Protein AF-A0A2M7K764-F1 (afdb_monomer_lite)

Foldseek 3Di:
DDQFFQCVVVPDAKPSPDDDPVVVCVVCVPVPDPPDDPQFPDDPVDPAQWTWGHPVPPDIDTDHDDDIGANGRDPVVSVVVRVCVRCVSCVVVVHDDDDDDDDDDDDPD

pLDDT: mean 87.15, std 10.96, range [57.06, 97.69]

Sequence (109 aa):
MEQIKLMQFSPGSGCGCKISPKDLELIIKNINNPFIDKRLLVGNGSKDDAAVIDLENAQALISTTDFFTPIVDNAYEFGYISAVNAISDIYAMGGKPLLAISILCWPLS

Radius of gyration: 17.16 Å; chains: 1; bounding box: 45×28×47 Å

Secondary structure (DSSP, 8-state):
-PPP-GGGG-SS-GGGGSPPHHHHHHHHTT-------TTEEE-TTS--SSEEEE-SSS-EEEE-------SSS-HHHHHHHHHHHHHHHHHHTT---------------

Structure (mmCIF, N/CA/C/O backbone):
data_AF-A0A2M7K764-F1
#
_entry.id   AF-A0A2M7K764-F1
#
loop_
_atom_site.group_PDB
_atom_site.id
_atom_site.type_symbol
_atom_site.label_atom_id
_atom_site.label_alt_id
_atom_site.label_comp_id
_atom_site.label_asym_id
_atom_site.label_entity_id
_atom_site.label_seq_id
_atom_site.pdbx_PDB_ins_code
_atom_site.Cartn_x
_atom_site.Cartn_y
_atom_site.Cartn_z
_atom_site.occupancy
_atom_site.B_iso_or_equiv
_atom_site.auth_seq_id
_atom_site.auth_comp_id
_atom_site.auth_asym_id
_atom_site.auth_atom_id
_atom_site.pdbx_PDB_model_num
ATOM 1 N N . MET A 1 1 ? -22.491 -8.056 25.138 1.00 57.06 1 MET A N 1
ATOM 2 C CA . MET A 1 1 ? -21.161 -7.432 24.991 1.00 57.06 1 MET A CA 1
ATOM 3 C C . MET A 1 1 ? -21.373 -6.075 24.368 1.00 57.06 1 MET A C 1
ATOM 5 O O . MET A 1 1 ? -22.121 -5.992 23.402 1.00 57.06 1 MET A O 1
ATOM 9 N N . GLU A 1 2 ? -20.789 -5.036 24.948 1.00 72.50 2 GLU A N 1
ATOM 10 C CA . GLU A 1 2 ? -20.785 -3.708 24.336 1.00 72.50 2 GLU A CA 1
ATOM 11 C C . GLU A 1 2 ? -19.937 -3.741 23.056 1.00 72.50 2 GLU A C 1
ATOM 13 O O . GLU A 1 2 ? -18.945 -4.471 22.981 1.00 72.50 2 GLU A O 1
ATOM 18 N N . GLN A 1 3 ? -20.354 -3.011 22.024 1.00 80.69 3 GLN A N 1
ATOM 19 C CA . GLN A 1 3 ? -19.638 -2.979 20.753 1.00 80.69 3 GLN A CA 1
ATOM 20 C C . GLN A 1 3 ? -18.367 -2.137 20.910 1.00 80.69 3 GLN A C 1
ATOM 22 O O . GLN A 1 3 ? -18.442 -0.947 21.215 1.00 80.69 3 GLN A O 1
ATOM 27 N N . ILE A 1 4 ? -17.199 -2.750 20.699 1.00 88.12 4 ILE A N 1
ATOM 28 C CA . ILE A 1 4 ? -15.914 -2.043 20.730 1.00 88.12 4 ILE A CA 1
ATOM 29 C C . ILE A 1 4 ? -15.881 -1.038 19.575 1.00 88.12 4 ILE A C 1
ATOM 31 O O . ILE A 1 4 ? -16.022 -1.414 18.413 1.00 88.12 4 ILE A O 1
ATOM 35 N N . LYS A 1 5 ? -15.672 0.235 19.910 1.00 92.19 5 LYS A N 1
ATOM 36 C CA . LYS A 1 5 ? -15.501 1.337 18.961 1.00 92.19 5 LYS A CA 1
ATOM 37 C C . LYS A 1 5 ? -14.029 1.516 18.635 1.00 92.19 5 LYS A C 1
ATOM 39 O O . LYS A 1 5 ? -13.270 1.894 19.523 1.00 92.19 5 LYS A O 1
ATOM 44 N N . LEU A 1 6 ? -13.595 1.224 17.412 1.00 91.56 6 LEU A N 1
ATOM 45 C CA . LEU A 1 6 ? -12.163 1.265 17.102 1.00 91.56 6 LEU A CA 1
ATOM 46 C C . LEU A 1 6 ? -11.532 2.655 17.246 1.00 91.56 6 LEU A C 1
ATOM 48 O O . LEU A 1 6 ? -10.357 2.737 17.604 1.00 91.56 6 LEU A O 1
ATOM 52 N N . MET A 1 7 ? -12.285 3.742 17.042 1.00 90.94 7 MET A N 1
ATOM 53 C CA . MET A 1 7 ? -11.719 5.092 17.155 1.00 90.94 7 MET A CA 1
ATOM 54 C C . MET A 1 7 ? -11.266 5.438 18.580 1.00 90.94 7 MET A C 1
ATOM 56 O O . MET A 1 7 ? -10.453 6.342 18.749 1.00 90.94 7 MET A O 1
ATOM 60 N N . GLN A 1 8 ? -11.699 4.691 19.606 1.00 90.50 8 GLN A N 1
ATOM 61 C CA . GLN A 1 8 ? -11.188 4.866 20.973 1.00 90.50 8 GLN A CA 1
ATOM 62 C C . GLN A 1 8 ? -9.679 4.570 21.091 1.00 90.50 8 GLN A C 1
ATOM 64 O O . GLN A 1 8 ? -9.033 5.041 22.021 1.00 90.50 8 GLN A O 1
ATOM 69 N N . PHE A 1 9 ? -9.112 3.823 20.135 1.00 88.00 9 PHE A N 1
ATOM 70 C CA . PHE A 1 9 ? -7.683 3.506 20.050 1.00 88.00 9 PHE A CA 1
ATOM 71 C C . PHE A 1 9 ? -6.911 4.441 19.103 1.00 88.00 9 PHE A C 1
ATOM 73 O O . PHE A 1 9 ? -5.748 4.182 18.800 1.00 88.00 9 PHE A O 1
ATOM 80 N N . SER A 1 10 ? -7.535 5.523 18.621 1.00 85.19 10 SER A N 1
ATOM 81 C CA . SER A 1 10 ? -6.933 6.479 17.685 1.00 85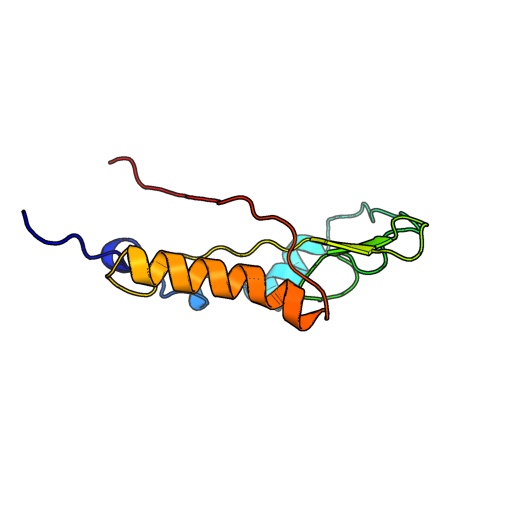.19 10 SER A CA 1
ATOM 82 C C . SER A 1 10 ? -6.887 7.890 18.287 1.00 85.19 10 SER A C 1
ATOM 84 O O . SER A 1 10 ? -7.661 8.757 17.882 1.00 85.19 10 SER A O 1
ATOM 86 N N . PRO A 1 11 ? -5.985 8.162 19.253 1.00 70.94 11 PRO A N 1
ATOM 87 C CA . PRO A 1 11 ? -5.888 9.475 19.899 1.00 70.94 11 PRO A CA 1
ATOM 88 C C . PRO A 1 11 ? -5.546 10.618 18.923 1.00 70.94 11 PRO A C 1
ATOM 90 O O . PRO A 1 11 ? -5.808 11.777 19.232 1.00 70.94 11 PRO A O 1
ATOM 93 N N . GLY A 1 12 ? -5.003 10.300 17.741 1.00 63.69 12 GLY A N 1
ATOM 94 C CA . GLY A 1 12 ? -4.952 11.190 16.579 1.00 63.69 12 GLY A CA 1
ATOM 95 C C . GLY A 1 12 ? -5.817 10.631 15.448 1.00 63.69 12 GLY A C 1
ATOM 96 O O . GLY A 1 12 ? -5.853 9.424 15.235 1.00 63.69 12 GLY A O 1
ATOM 97 N N . SER A 1 13 ? -6.561 11.475 14.740 1.00 60.84 13 SER A N 1
ATOM 98 C CA . SER A 1 13 ? -7.482 11.033 13.685 1.00 60.84 13 SER A CA 1
ATOM 99 C C . SER A 1 13 ? -6.750 10.749 12.357 1.00 60.84 13 SER A C 1
ATOM 101 O O . SER A 1 13 ? -6.435 11.676 11.609 1.00 60.84 13 SER A O 1
ATOM 103 N N . GLY A 1 14 ? -6.519 9.474 12.024 1.00 62.00 14 GLY A N 1
ATOM 104 C CA . GLY A 1 14 ? -6.167 9.019 10.666 1.00 62.00 14 GLY A CA 1
ATOM 105 C C . GLY A 1 14 ? -4.887 9.609 10.059 1.00 62.00 14 GLY A C 1
ATOM 106 O O . GLY A 1 14 ? -3.830 9.597 10.683 1.00 62.00 14 GLY A O 1
ATOM 107 N N . CYS A 1 15 ? -4.972 10.143 8.829 1.00 58.03 15 CYS A N 1
ATOM 108 C CA . CYS A 1 15 ? -3.841 10.768 8.116 1.00 58.03 15 CYS A CA 1
ATOM 109 C C . CYS A 1 15 ? -3.185 11.937 8.872 1.00 58.03 15 CYS A C 1
ATOM 111 O O . CYS A 1 15 ? -2.047 12.284 8.564 1.00 58.03 15 CYS A O 1
ATOM 113 N N . GLY A 1 16 ? -3.851 12.517 9.879 1.00 59.47 16 GLY A N 1
ATOM 114 C CA . GLY A 1 16 ? -3.253 13.512 10.776 1.00 59.47 16 GLY A CA 1
ATOM 115 C C . GLY A 1 16 ? -2.123 12.960 11.656 1.00 59.47 16 GLY A C 1
ATOM 116 O O . GLY A 1 16 ? -1.424 13.732 12.303 1.00 59.47 16 GLY A O 1
ATOM 117 N N . CYS A 1 17 ? -1.923 11.639 11.668 1.00 67.69 17 CYS A N 1
ATOM 118 C CA . CYS A 1 17 ? -0.804 10.970 12.329 1.00 67.69 17 CYS A CA 1
ATOM 119 C C . CYS A 1 17 ? 0.452 10.860 11.448 1.00 67.69 17 CYS A C 1
ATOM 121 O O . CYS A 1 17 ? 1.483 10.392 11.934 1.00 67.69 17 CYS A O 1
ATOM 123 N N . LYS A 1 18 ? 0.392 11.262 10.167 1.00 79.31 18 LYS A N 1
ATOM 124 C CA . LYS A 1 18 ? 1.573 11.290 9.295 1.00 79.31 18 LYS A CA 1
ATOM 125 C C . LYS A 1 18 ? 2.499 12.429 9.736 1.00 79.31 18 LYS A C 1
ATOM 127 O O . LYS A 1 18 ? 2.055 13.540 10.024 1.00 79.31 18 LYS A O 1
ATOM 132 N N . ILE A 1 19 ? 3.800 12.154 9.777 1.00 83.12 19 ILE A N 1
ATOM 133 C CA . ILE A 1 19 ? 4.817 13.194 9.946 1.00 83.12 19 ILE A CA 1
ATOM 134 C C . ILE A 1 19 ? 4.725 14.194 8.783 1.00 83.12 19 ILE A C 1
ATOM 136 O O . ILE A 1 19 ? 4.452 13.803 7.646 1.00 83.12 19 ILE A O 1
ATOM 140 N N . SER A 1 20 ? 4.931 15.487 9.050 1.00 84.75 20 SER A N 1
ATOM 141 C CA . SER A 1 20 ? 4.863 16.485 7.980 1.00 84.75 20 SER A CA 1
ATOM 142 C C . SER A 1 20 ? 5.959 16.229 6.931 1.00 84.75 20 SER A C 1
ATOM 144 O O . SER A 1 20 ? 7.057 15.791 7.293 1.00 84.75 20 SER A O 1
ATOM 146 N N . PRO A 1 21 ? 5.733 16.548 5.641 1.00 82.06 21 PRO A N 1
ATOM 147 C CA . PRO A 1 21 ? 6.757 16.371 4.608 1.00 82.06 21 PRO A CA 1
ATOM 148 C C . PRO A 1 21 ? 8.074 17.085 4.935 1.00 82.06 21 PRO A C 1
ATOM 150 O O . PRO A 1 21 ? 9.151 16.579 4.630 1.00 82.06 21 PRO A O 1
ATOM 153 N N . LYS A 1 22 ? 7.991 18.248 5.595 1.00 85.62 22 LYS A N 1
ATOM 154 C CA . LYS A 1 22 ? 9.154 19.033 6.021 1.00 85.62 22 LYS A CA 1
ATOM 155 C C . LYS A 1 22 ? 9.954 18.316 7.110 1.00 85.62 22 LYS A C 1
ATOM 157 O O . LYS A 1 22 ? 11.181 18.299 7.047 1.00 85.62 22 LYS A O 1
ATOM 162 N N . ASP A 1 23 ? 9.274 17.737 8.094 1.00 88.19 23 ASP A N 1
ATOM 163 C CA . ASP A 1 23 ? 9.938 17.024 9.186 1.00 88.19 23 ASP A CA 1
ATOM 164 C C . ASP A 1 23 ? 10.523 15.697 8.692 1.00 88.19 23 ASP A C 1
ATOM 166 O O . ASP A 1 23 ? 11.651 15.357 9.045 1.00 88.19 23 ASP A O 1
ATOM 170 N N . LEU A 1 24 ? 9.813 14.989 7.805 1.00 85.62 24 LEU A N 1
ATOM 171 C CA . LEU A 1 24 ? 10.328 13.780 7.164 1.00 85.62 24 LEU A CA 1
ATOM 172 C C . LEU A 1 24 ? 11.607 14.071 6.376 1.00 85.62 24 LEU A C 1
ATOM 174 O O . LEU A 1 24 ? 12.592 13.357 6.541 1.00 85.62 24 LEU A O 1
ATOM 178 N N . GLU A 1 25 ? 11.617 15.144 5.578 1.00 83.75 25 GLU A N 1
ATOM 179 C CA . GLU A 1 25 ? 12.793 15.568 4.812 1.00 83.75 25 GLU A CA 1
ATOM 180 C C . GLU A 1 25 ? 14.004 15.819 5.723 1.00 83.75 25 GLU A C 1
ATOM 182 O O . GLU A 1 25 ? 15.111 15.385 5.409 1.00 83.75 25 GLU A O 1
ATOM 187 N N . LEU A 1 26 ? 13.801 16.447 6.886 1.00 86.88 26 LEU A N 1
ATOM 188 C CA . LEU A 1 26 ? 14.864 16.661 7.873 1.00 86.88 26 LEU A CA 1
ATOM 189 C C . LEU A 1 26 ? 15.393 15.351 8.470 1.00 86.88 26 LEU A C 1
ATOM 191 O O . LEU A 1 2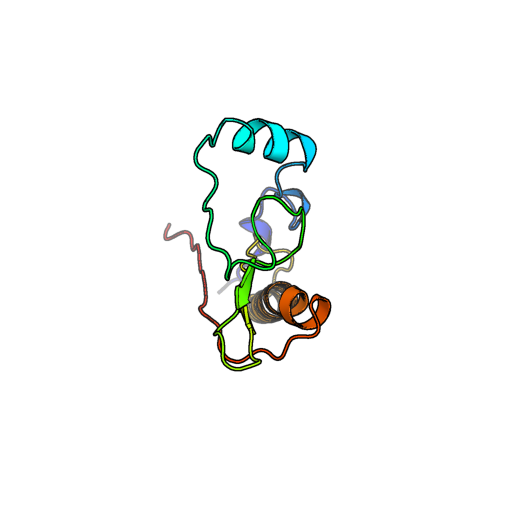6 ? 16.605 15.221 8.650 1.00 86.88 26 LEU A O 1
ATOM 195 N N . ILE A 1 27 ? 14.514 14.388 8.759 1.00 86.12 27 ILE A N 1
ATOM 196 C CA . ILE A 1 27 ? 14.899 13.081 9.313 1.00 86.12 27 ILE A CA 1
ATOM 197 C C . ILE A 1 27 ? 15.726 12.285 8.299 1.00 86.12 27 ILE A C 1
ATOM 199 O O . ILE A 1 27 ? 16.773 11.739 8.651 1.00 86.12 27 ILE A O 1
ATOM 203 N N . ILE A 1 28 ? 15.292 12.240 7.036 1.00 82.31 28 ILE A N 1
ATOM 204 C CA . ILE A 1 28 ? 15.954 11.429 6.004 1.00 82.31 28 ILE A CA 1
ATOM 205 C C . ILE A 1 28 ? 17.207 12.093 5.422 1.00 82.31 28 ILE A C 1
ATOM 207 O O . ILE A 1 28 ? 18.039 11.400 4.842 1.00 82.31 28 ILE A O 1
ATOM 211 N N . LYS A 1 29 ? 17.395 13.409 5.610 1.00 80.81 29 LYS A N 1
ATOM 212 C CA . LYS A 1 29 ? 18.532 14.175 5.063 1.00 80.81 29 LYS A CA 1
ATOM 213 C C . LYS A 1 29 ? 19.907 13.613 5.440 1.00 80.81 29 LYS A C 1
ATOM 215 O O . LYS A 1 29 ? 20.855 13.787 4.684 1.00 80.81 29 LYS A O 1
ATOM 220 N N . ASN A 1 30 ? 20.021 12.956 6.595 1.00 76.69 30 ASN A N 1
ATOM 221 C CA . ASN A 1 30 ? 21.286 12.399 7.087 1.00 76.69 30 ASN A CA 1
ATOM 222 C C . ASN A 1 30 ? 21.488 10.916 6.733 1.00 76.69 30 ASN A C 1
ATOM 224 O O . ASN A 1 30 ? 22.501 10.328 7.120 1.00 76.69 30 ASN A O 1
ATOM 228 N N . ILE A 1 31 ? 20.552 10.294 6.005 1.00 75.56 31 ILE A N 1
ATOM 229 C CA . ILE A 1 31 ? 20.706 8.929 5.494 1.00 75.56 31 ILE A CA 1
ATOM 230 C C . ILE A 1 31 ? 21.667 8.986 4.295 1.00 75.56 31 ILE A C 1
ATOM 232 O O . ILE A 1 31 ? 21.270 9.038 3.136 1.00 75.56 31 ILE A O 1
ATOM 236 N N . ASN A 1 32 ? 22.968 9.008 4.589 1.00 61.56 32 ASN A N 1
ATOM 237 C CA . ASN A 1 32 ? 24.053 9.213 3.619 1.00 61.56 32 ASN A CA 1
ATOM 238 C C . ASN A 1 32 ? 24.454 7.949 2.838 1.00 61.56 32 ASN A C 1
ATOM 240 O O . ASN A 1 32 ? 25.616 7.790 2.471 1.00 61.56 32 ASN A O 1
ATOM 244 N N . ASN A 1 33 ? 23.518 7.038 2.576 1.00 68.44 33 ASN A N 1
ATOM 245 C CA . ASN A 1 33 ? 23.800 5.850 1.776 1.00 68.44 33 ASN A CA 1
ATOM 246 C C . ASN A 1 33 ? 22.760 5.722 0.660 1.00 68.44 33 ASN A C 1
ATOM 248 O O . ASN A 1 33 ? 21.768 5.009 0.832 1.00 68.44 33 ASN A O 1
ATOM 252 N N . PRO A 1 34 ? 22.922 6.464 -0.452 1.00 68.06 34 PRO A N 1
ATOM 253 C CA . PRO A 1 34 ? 22.020 6.319 -1.577 1.00 68.06 34 PRO A CA 1
ATOM 254 C C . PRO A 1 34 ? 22.108 4.872 -2.060 1.00 68.06 34 PRO A C 1
ATOM 256 O O . PRO A 1 34 ? 23.179 4.387 -2.426 1.00 68.06 34 PRO A O 1
ATOM 259 N N . PHE A 1 35 ? 20.979 4.169 -2.034 1.00 72.12 35 PHE A N 1
ATOM 260 C CA . PHE A 1 35 ? 20.882 2.881 -2.695 1.00 72.12 35 PHE A CA 1
ATOM 261 C C . PHE A 1 35 ? 20.948 3.139 -4.201 1.00 72.12 35 PHE A C 1
ATOM 263 O O . PHE A 1 35 ? 19.988 3.615 -4.805 1.00 72.12 35 PHE A O 1
ATOM 270 N N . ILE A 1 36 ? 22.123 2.907 -4.782 1.00 76.69 36 ILE A N 1
ATOM 271 C CA . ILE A 1 36 ? 22.371 3.111 -6.206 1.00 76.69 36 ILE A CA 1
ATOM 272 C C . ILE A 1 36 ? 22.248 1.752 -6.889 1.00 76.69 36 ILE A C 1
ATOM 274 O O . ILE A 1 36 ? 23.203 0.981 -6.956 1.00 76.69 36 ILE A O 1
ATOM 278 N N . ASP A 1 37 ? 21.058 1.478 -7.408 1.00 86.94 37 ASP A N 1
ATOM 279 C CA . ASP A 1 37 ? 20.804 0.390 -8.347 1.00 86.94 37 ASP A CA 1
ATOM 280 C C . ASP A 1 37 ? 20.196 1.009 -9.606 1.00 86.94 37 ASP A C 1
ATOM 282 O O . ASP A 1 37 ? 19.231 1.766 -9.524 1.00 86.94 37 ASP A O 1
ATOM 286 N N . LYS A 1 38 ? 20.762 0.705 -10.778 1.00 89.56 38 LYS A N 1
ATOM 287 C CA . LYS A 1 38 ? 20.265 1.226 -12.062 1.00 89.56 38 LYS A CA 1
ATOM 288 C C . LYS A 1 38 ? 18.848 0.753 -12.376 1.00 89.56 38 LYS A C 1
ATOM 290 O O . LYS A 1 38 ? 18.175 1.382 -13.184 1.00 89.56 38 LYS A O 1
ATOM 295 N N . ARG A 1 39 ? 18.418 -0.343 -11.752 1.00 93.31 39 ARG A N 1
ATOM 296 C CA . ARG A 1 39 ? 17.068 -0.883 -11.884 1.00 93.31 39 ARG A CA 1
ATOM 297 C C . ARG A 1 39 ? 16.061 -0.117 -11.034 1.00 93.31 39 ARG A C 1
ATOM 299 O O . ARG A 1 39 ? 14.873 -0.234 -11.291 1.00 93.31 39 ARG A O 1
ATOM 306 N N . LEU A 1 40 ? 16.486 0.652 -10.028 1.00 91.94 40 LEU A N 1
ATOM 307 C CA . LEU A 1 40 ? 15.575 1.460 -9.217 1.00 91.94 40 LEU A CA 1
ATOM 308 C C . LEU A 1 40 ? 15.115 2.679 -10.030 1.00 91.94 40 LEU A C 1
ATOM 310 O O . LEU A 1 40 ? 15.829 3.674 -10.133 1.00 91.94 40 LEU A O 1
ATOM 314 N N . LEU A 1 41 ? 13.923 2.581 -10.615 1.00 90.75 41 LEU A N 1
ATOM 315 C CA . LE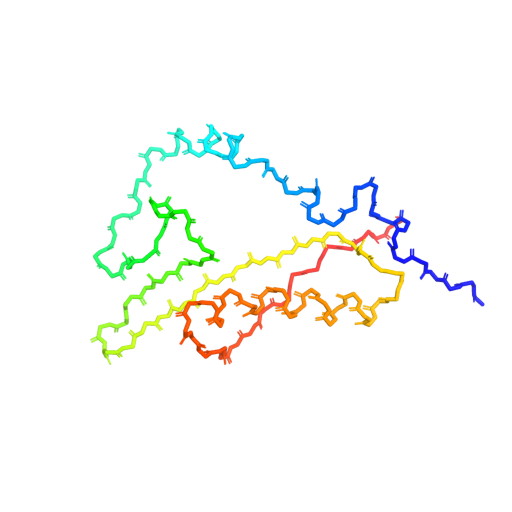U A 1 41 ? 13.327 3.614 -11.464 1.00 90.75 41 LEU A CA 1
ATOM 316 C C . LEU A 1 41 ? 12.746 4.764 -10.634 1.00 90.75 41 LEU A C 1
ATOM 318 O O . LEU A 1 41 ? 12.865 5.925 -11.014 1.00 90.75 41 LEU A O 1
ATOM 322 N N . VAL A 1 42 ? 12.130 4.424 -9.499 1.00 90.12 42 VAL A N 1
ATOM 323 C CA . VAL A 1 42 ? 11.536 5.361 -8.535 1.00 90.12 42 VAL A CA 1
ATOM 324 C C . VAL A 1 42 ? 11.944 4.906 -7.140 1.00 90.12 42 VAL A C 1
ATOM 326 O O . VAL A 1 42 ? 11.758 3.741 -6.784 1.00 90.12 42 VAL A O 1
ATOM 329 N N . GLY A 1 43 ? 12.525 5.805 -6.351 1.00 83.56 43 GLY A N 1
ATOM 330 C CA . GLY A 1 43 ? 13.078 5.489 -5.036 1.00 83.56 43 GLY A CA 1
ATOM 331 C C . GLY A 1 43 ? 13.045 6.684 -4.095 1.00 83.56 43 GLY A C 1
ATOM 332 O O . GLY A 1 43 ? 12.374 7.665 -4.358 1.00 83.56 43 GLY A O 1
ATOM 333 N N . ASN A 1 44 ? 13.836 6.656 -3.021 1.00 71.56 44 ASN A N 1
ATOM 334 C CA . ASN A 1 44 ? 13.816 7.712 -1.995 1.00 71.56 44 ASN A CA 1
ATOM 335 C C . ASN A 1 44 ? 14.266 9.109 -2.489 1.00 71.56 44 ASN A C 1
ATOM 337 O O . ASN A 1 44 ? 14.106 10.102 -1.786 1.00 71.56 44 ASN A O 1
ATOM 341 N N . GLY A 1 45 ? 14.885 9.192 -3.672 1.00 68.38 45 GLY A N 1
ATOM 342 C CA . GLY A 1 45 ? 15.263 10.468 -4.293 1.00 68.38 45 GLY A CA 1
ATOM 343 C C . GLY A 1 45 ? 14.080 11.220 -4.910 1.00 68.38 45 GLY A C 1
ATOM 344 O O . GLY A 1 45 ? 14.139 12.439 -5.059 1.00 68.38 45 GLY A O 1
ATOM 345 N N . SER A 1 46 ? 13.010 10.503 -5.244 1.00 66.88 46 SER A N 1
ATOM 346 C CA . SER A 1 46 ? 11.755 11.031 -5.763 1.00 66.88 46 SER A CA 1
ATOM 347 C C . SER A 1 46 ? 10.702 10.967 -4.652 1.00 66.88 46 SER A C 1
ATOM 349 O O . SER A 1 46 ? 10.569 9.958 -3.969 1.00 66.88 46 SER A O 1
ATOM 351 N N . LYS A 1 47 ? 9.976 12.063 -4.414 1.00 70.25 47 LYS A N 1
ATOM 352 C CA . LYS A 1 47 ? 8.944 12.160 -3.361 1.00 70.25 47 LYS A CA 1
ATOM 353 C C . LYS A 1 47 ? 7.622 11.512 -3.819 1.00 70.25 47 LYS A C 1
ATOM 355 O O . LYS A 1 47 ? 6.581 12.152 -3.727 1.00 70.25 47 LYS A O 1
ATOM 360 N N . ASP A 1 48 ? 7.705 10.301 -4.365 1.00 77.69 48 ASP A N 1
ATOM 361 C CA . ASP A 1 48 ? 6.584 9.561 -4.958 1.00 77.69 48 ASP A CA 1
ATOM 362 C C . ASP A 1 48 ? 5.954 8.572 -3.966 1.00 77.69 48 ASP A C 1
ATOM 364 O O . ASP A 1 48 ? 6.567 8.187 -2.968 1.00 77.69 48 ASP A O 1
ATOM 368 N N . ASP A 1 49 ? 4.735 8.128 -4.278 1.00 79.81 49 ASP A N 1
ATOM 369 C CA . ASP A 1 49 ? 3.898 7.285 -3.412 1.00 79.81 49 ASP A CA 1
ATOM 370 C C . ASP A 1 49 ? 4.311 5.795 -3.386 1.00 79.81 49 ASP A C 1
ATOM 372 O O . ASP A 1 49 ? 3.752 5.002 -2.633 1.00 79.81 49 ASP A O 1
ATOM 376 N N . ALA A 1 50 ? 5.290 5.374 -4.197 1.00 89.75 50 ALA A N 1
ATOM 377 C CA . ALA A 1 50 ? 5.768 3.990 -4.246 1.00 89.75 50 ALA A CA 1
ATOM 378 C C . ALA A 1 50 ? 7.220 3.884 -4.738 1.00 89.75 50 ALA A C 1
ATOM 380 O O . ALA A 1 50 ? 7.729 4.756 -5.441 1.00 89.75 50 ALA A O 1
ATOM 381 N N . ALA A 1 51 ? 7.872 2.761 -4.435 1.00 92.75 51 ALA A N 1
ATOM 382 C CA . ALA A 1 51 ? 9.141 2.382 -5.051 1.00 92.75 51 ALA A CA 1
ATOM 383 C C . ALA A 1 51 ? 8.896 1.541 -6.311 1.00 92.75 51 ALA A C 1
ATOM 385 O O . ALA A 1 51 ? 8.021 0.673 -6.322 1.00 92.75 51 ALA A O 1
ATOM 386 N N . VAL A 1 52 ? 9.697 1.757 -7.356 1.00 94.81 52 VAL A N 1
ATOM 387 C CA . VAL A 1 52 ? 9.593 1.021 -8.624 1.00 94.81 52 VAL A CA 1
ATOM 388 C C . VAL A 1 52 ? 10.955 0.477 -9.027 1.00 94.81 52 VAL A C 1
ATOM 390 O O . VAL A 1 52 ? 11.910 1.242 -9.158 1.00 94.81 52 VAL A O 1
ATOM 393 N N . ILE A 1 53 ? 11.037 -0.832 -9.266 1.00 95.06 53 ILE A N 1
ATOM 394 C CA . ILE A 1 53 ? 12.249 -1.502 -9.747 1.00 95.06 53 ILE A CA 1
ATOM 395 C C . ILE A 1 53 ? 11.995 -2.209 -11.084 1.00 95.06 53 ILE A C 1
ATOM 397 O O . ILE A 1 53 ? 11.002 -2.918 -11.238 1.00 95.06 53 ILE A O 1
ATOM 401 N N . ASP A 1 54 ? 12.883 -2.012 -12.052 1.00 96.19 54 ASP A N 1
ATOM 402 C CA . ASP A 1 54 ? 12.900 -2.721 -13.332 1.00 96.19 54 ASP A CA 1
ATOM 403 C C . ASP A 1 54 ? 13.329 -4.181 -13.125 1.00 96.19 54 ASP A C 1
ATOM 405 O O . ASP A 1 54 ? 14.312 -4.470 -12.435 1.00 96.19 54 ASP A O 1
ATOM 409 N N . LEU A 1 55 ? 12.583 -5.107 -13.721 1.00 96.25 55 LEU A N 1
ATOM 410 C CA . LEU A 1 55 ? 12.876 -6.540 -13.707 1.00 96.25 55 LEU A CA 1
ATOM 411 C C . LEU A 1 55 ? 13.672 -6.990 -14.946 1.00 96.25 55 LEU A C 1
ATOM 413 O O . LEU A 1 55 ? 13.890 -8.186 -15.126 1.00 96.25 55 LEU A O 1
ATOM 417 N N . GLU A 1 56 ? 14.104 -6.046 -15.790 1.00 95.06 56 GLU A N 1
ATOM 418 C CA . GLU A 1 56 ? 14.949 -6.248 -16.980 1.00 95.06 56 GLU A CA 1
ATOM 419 C C . GLU A 1 56 ? 14.301 -7.139 -18.056 1.00 95.06 56 GLU A C 1
ATOM 421 O O . GLU A 1 56 ? 14.963 -7.704 -18.926 1.00 95.06 56 GLU A O 1
ATOM 426 N N . ASN A 1 57 ? 12.976 -7.257 -18.019 1.00 95.19 57 ASN A N 1
ATOM 427 C CA . ASN A 1 57 ? 12.178 -8.090 -18.918 1.00 95.19 57 ASN A CA 1
ATOM 428 C C . ASN A 1 57 ? 10.946 -7.339 -19.463 1.00 95.19 57 ASN A C 1
ATOM 430 O O . ASN A 1 57 ? 9.916 -7.950 -19.749 1.00 95.19 57 ASN A O 1
ATOM 434 N N . ALA A 1 58 ? 11.056 -6.010 -19.587 1.00 93.25 58 ALA A N 1
ATOM 435 C CA . ALA A 1 58 ? 9.959 -5.093 -19.915 1.00 93.25 58 ALA A CA 1
ATOM 436 C C . ALA A 1 58 ? 8.800 -5.103 -18.894 1.00 93.25 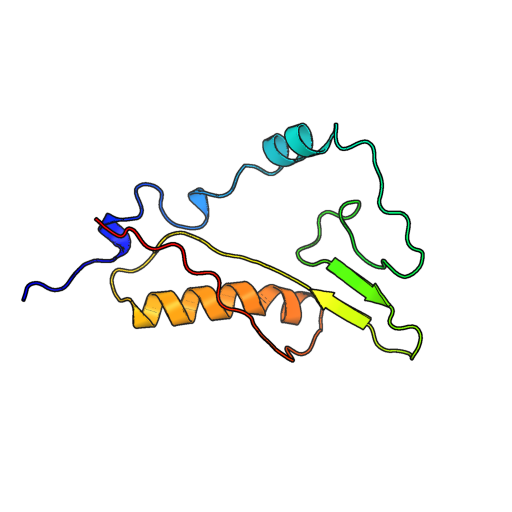58 ALA A C 1
ATOM 438 O O . ALA A 1 58 ? 7.674 -4.722 -19.218 1.00 93.25 58 ALA A O 1
ATOM 439 N N . GLN A 1 59 ? 9.075 -5.518 -17.656 1.00 95.81 59 GLN A N 1
ATOM 440 C CA . GLN A 1 59 ? 8.172 -5.395 -16.517 1.00 95.81 59 GLN A CA 1
ATOM 441 C C . GLN A 1 59 ? 8.877 -4.646 -15.387 1.00 95.81 59 GLN A C 1
ATOM 443 O O . GLN A 1 59 ? 10.090 -4.743 -15.224 1.00 95.81 59 GLN A O 1
ATOM 448 N N . ALA A 1 60 ? 8.098 -3.940 -14.575 1.00 96.44 60 ALA A N 1
ATOM 449 C CA . ALA A 1 60 ? 8.577 -3.313 -13.355 1.00 96.44 60 ALA A CA 1
ATOM 450 C C . ALA A 1 60 ? 7.736 -3.785 -12.167 1.00 96.44 60 ALA A C 1
ATOM 452 O O . ALA A 1 60 ? 6.530 -4.016 -12.294 1.00 96.44 60 ALA A O 1
ATOM 453 N N . LEU A 1 61 ? 8.377 -3.922 -11.011 1.00 96.56 61 LEU A N 1
ATOM 454 C CA . LEU A 1 61 ? 7.714 -4.183 -9.744 1.00 96.56 61 LEU A CA 1
ATOM 455 C C . LEU A 1 61 ? 7.496 -2.857 -9.020 1.00 96.56 61 LEU A C 1
ATOM 457 O O . LEU A 1 61 ? 8.450 -2.134 -8.740 1.00 96.56 61 LEU A O 1
ATOM 461 N N . ILE A 1 62 ? 6.237 -2.574 -8.698 1.00 96.25 62 ILE A N 1
ATOM 462 C CA . ILE A 1 62 ? 5.832 -1.438 -7.872 1.00 96.25 62 ILE A CA 1
ATOM 463 C C . ILE A 1 62 ? 5.593 -1.966 -6.458 1.00 96.25 62 ILE A C 1
ATOM 465 O O . ILE A 1 62 ? 4.867 -2.944 -6.273 1.00 96.25 62 ILE A O 1
ATOM 469 N N . SER A 1 63 ? 6.206 -1.326 -5.470 1.00 95.69 63 SER A N 1
ATOM 470 C CA . SER A 1 63 ? 6.077 -1.665 -4.057 1.00 95.69 63 SER A CA 1
ATOM 471 C C . SER A 1 63 ? 5.688 -0.423 -3.268 1.00 95.69 63 SER A C 1
ATOM 473 O O . SER A 1 63 ? 6.429 0.557 -3.247 1.00 95.69 63 SER A O 1
ATOM 475 N N . THR A 1 64 ? 4.553 -0.492 -2.581 1.00 95.25 64 THR A N 1
ATOM 476 C CA . THR A 1 64 ? 4.069 0.538 -1.652 1.00 95.25 64 THR A CA 1
ATOM 477 C C . THR A 1 64 ? 3.735 -0.092 -0.298 1.00 95.25 64 THR A C 1
ATOM 479 O O . THR A 1 64 ? 3.549 -1.308 -0.191 1.00 95.25 64 THR A O 1
ATOM 482 N N . THR A 1 65 ? 3.679 0.734 0.740 1.00 94.56 65 THR A N 1
ATOM 483 C CA . THR A 1 65 ? 3.184 0.374 2.065 1.00 94.56 65 THR A CA 1
ATOM 484 C C . THR A 1 65 ? 2.521 1.595 2.695 1.00 94.56 65 THR A C 1
ATOM 486 O O . THR A 1 65 ? 3.133 2.657 2.783 1.00 94.56 65 THR A O 1
ATOM 489 N N . ASP A 1 66 ? 1.283 1.447 3.163 1.00 92.56 66 ASP A N 1
ATOM 490 C CA . ASP A 1 66 ? 0.612 2.461 3.977 1.00 92.56 66 ASP A CA 1
ATOM 491 C C . ASP A 1 66 ? -0.185 1.772 5.089 1.00 92.56 66 ASP A C 1
ATOM 493 O O . ASP A 1 66 ? -0.757 0.693 4.910 1.00 92.56 66 ASP A O 1
ATOM 497 N N . PHE A 1 67 ? -0.196 2.394 6.260 1.00 92.00 67 PHE A N 1
ATOM 498 C CA . PHE A 1 67 ? -0.975 1.974 7.413 1.00 92.00 67 PHE A CA 1
ATOM 499 C C . PHE A 1 67 ? -1.253 3.189 8.294 1.00 92.00 67 PHE A C 1
ATOM 501 O O . PHE A 1 67 ? -0.452 4.117 8.402 1.00 92.00 67 PHE A O 1
ATOM 508 N N . PHE A 1 68 ? -2.404 3.183 8.953 1.00 91.12 68 PHE A N 1
ATOM 509 C CA . PHE A 1 68 ? -2.830 4.275 9.818 1.00 91.12 68 PHE A CA 1
ATOM 510 C C . PHE A 1 68 ? -3.739 3.744 10.923 1.00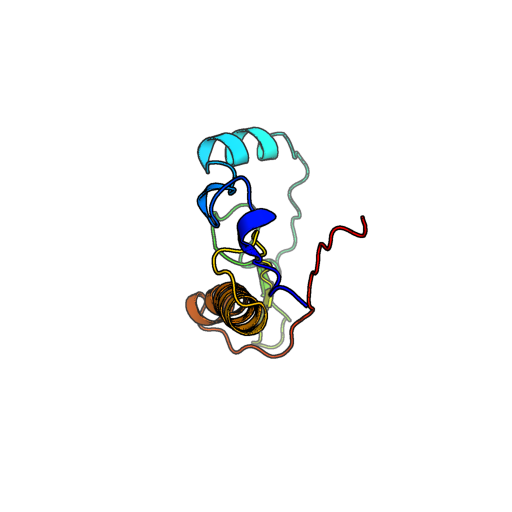 91.12 68 PHE A C 1
ATOM 512 O O . PHE A 1 68 ? -4.202 2.603 10.883 1.00 91.12 68 PHE A O 1
ATOM 519 N N . THR A 1 69 ? -3.958 4.560 11.948 1.00 92.06 69 THR A N 1
ATOM 520 C CA . THR A 1 69 ? -4.839 4.225 13.070 1.00 92.06 69 THR A CA 1
ATOM 521 C C . THR A 1 69 ? -6.318 4.296 12.662 1.00 92.06 69 THR A C 1
ATOM 523 O O . THR A 1 69 ? -6.650 4.954 11.675 1.00 92.06 69 THR A O 1
ATOM 526 N N . PRO A 1 70 ? -7.237 3.634 13.387 1.00 91.69 70 PRO A N 1
ATOM 527 C CA . PRO A 1 70 ? -8.646 3.579 12.998 1.00 91.69 70 PRO A CA 1
ATOM 528 C C . PRO A 1 70 ? -9.309 4.949 12.794 1.00 91.69 70 PRO A C 1
ATOM 530 O O . PRO A 1 70 ? -9.254 5.812 13.665 1.00 91.69 70 PRO A O 1
ATOM 533 N N . ILE A 1 71 ? -9.998 5.117 11.659 1.00 91.69 71 ILE A N 1
ATOM 534 C CA . ILE A 1 71 ? -10.744 6.346 11.305 1.00 91.69 71 ILE A CA 1
ATOM 535 C C . ILE A 1 71 ? -12.268 6.185 11.350 1.00 91.69 71 ILE A C 1
ATOM 537 O O . ILE A 1 71 ? -13.002 7.142 11.126 1.00 91.69 71 ILE A O 1
ATOM 541 N N . VAL A 1 72 ? -12.735 4.963 11.600 1.00 93.50 72 VAL A N 1
ATOM 542 C CA . VAL A 1 72 ? -14.145 4.592 11.756 1.00 93.50 72 VAL A CA 1
ATOM 543 C C . VAL A 1 72 ? -14.259 3.573 12.885 1.00 93.50 72 VAL A C 1
ATOM 545 O O . VAL A 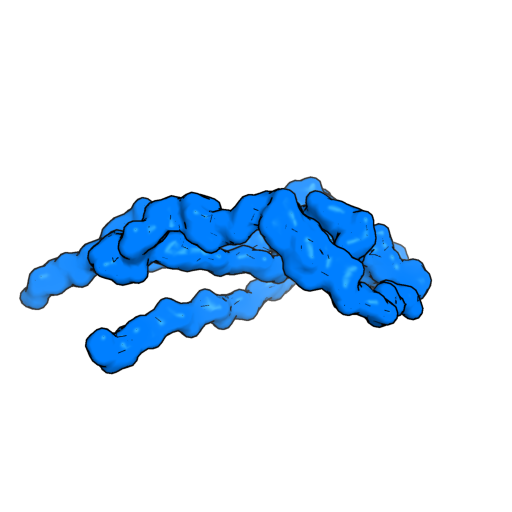1 72 ? -13.296 2.870 13.193 1.00 93.50 72 VAL A O 1
ATOM 548 N N . ASP A 1 73 ? -15.430 3.488 13.514 1.00 93.38 73 ASP A N 1
ATOM 549 C CA . ASP A 1 73 ? -15.642 2.594 14.659 1.00 93.38 73 ASP A CA 1
ATOM 550 C C . ASP A 1 73 ? -15.759 1.118 14.264 1.00 93.38 73 ASP A C 1
ATOM 552 O O . ASP A 1 73 ? -15.433 0.243 15.066 1.00 93.38 73 ASP A O 1
ATOM 556 N N . ASN A 1 74 ? -16.231 0.834 13.048 1.00 94.50 74 ASN A N 1
ATOM 557 C CA . ASN A 1 74 ? -16.459 -0.520 12.565 1.00 94.50 74 ASN A CA 1
ATOM 558 C C . ASN A 1 74 ? -15.161 -1.145 12.027 1.00 94.50 74 ASN A C 1
ATOM 560 O O . ASN A 1 74 ? -14.517 -0.605 11.130 1.00 94.50 74 ASN A O 1
ATOM 564 N N . ALA A 1 75 ? -14.804 -2.326 12.539 1.00 93.50 75 ALA A N 1
ATOM 565 C CA . ALA A 1 75 ? -13.570 -3.013 12.163 1.00 93.50 75 ALA A CA 1
ATOM 566 C C . ALA A 1 75 ? -13.518 -3.483 10.706 1.00 93.50 75 ALA A C 1
ATOM 568 O O . ALA A 1 75 ? -12.459 -3.414 10.084 1.00 93.50 75 ALA A O 1
ATOM 569 N N . TYR A 1 76 ? -14.644 -3.933 10.151 1.00 95.38 76 TYR A N 1
ATOM 570 C CA . TYR A 1 76 ? -14.700 -4.350 8.753 1.00 95.38 76 TYR A CA 1
ATOM 571 C C . TYR A 1 76 ? -14.556 -3.146 7.826 1.00 95.38 76 TYR A C 1
ATOM 573 O O . TYR A 1 76 ? -13.759 -3.192 6.895 1.00 95.38 76 TYR A O 1
ATOM 581 N N . GLU A 1 77 ? -15.269 -2.053 8.107 1.00 96.56 77 GLU A N 1
ATOM 582 C CA . GLU A 1 77 ? -15.152 -0.816 7.326 1.00 96.56 77 GLU A CA 1
ATOM 583 C C . GLU A 1 77 ? -13.732 -0.254 7.387 1.00 96.56 77 GLU A C 1
ATOM 585 O O . GLU A 1 77 ? -13.169 0.089 6.350 1.00 96.56 77 GLU A O 1
ATOM 590 N N . PHE A 1 78 ? -13.116 -0.231 8.572 1.00 94.81 78 PHE A N 1
ATOM 591 C CA . PHE A 1 78 ? -11.728 0.195 8.715 1.00 94.81 78 PHE A CA 1
ATOM 592 C C . PHE A 1 78 ? -10.776 -0.669 7.877 1.00 94.81 78 PHE A C 1
ATOM 594 O O . PHE A 1 78 ? -9.944 -0.119 7.161 1.00 94.81 78 PHE A O 1
ATOM 601 N N . GLY A 1 79 ? -10.927 -1.998 7.911 1.00 96.06 79 GLY A N 1
ATOM 602 C CA . GLY A 1 79 ? -10.126 -2.914 7.094 1.00 96.06 79 GLY A CA 1
ATOM 603 C C . GLY A 1 79 ? -10.302 -2.698 5.587 1.00 96.06 79 GLY A C 1
ATOM 604 O O . GLY A 1 79 ? -9.323 -2.721 4.844 1.00 96.06 79 GLY A O 1
ATOM 605 N N . TYR A 1 80 ? -11.529 -2.437 5.124 1.00 97.50 80 TYR A N 1
ATOM 606 C CA . TYR A 1 80 ? -11.775 -2.091 3.722 1.00 97.50 80 TYR A CA 1
ATOM 607 C C . TYR A 1 80 ? -11.104 -0.776 3.333 1.00 97.50 80 TYR A C 1
ATOM 609 O O . TYR A 1 80 ? -10.436 -0.713 2.302 1.00 97.50 80 TYR A O 1
ATOM 617 N N . ILE A 1 81 ? -11.256 0.264 4.153 1.00 96.38 81 ILE A N 1
ATOM 618 C CA . ILE A 1 81 ? -10.681 1.579 3.868 1.00 96.38 81 ILE A CA 1
ATOM 619 C C . ILE A 1 81 ? -9.149 1.510 3.862 1.00 96.38 81 ILE A C 1
ATOM 621 O O . ILE A 1 81 ? -8.524 2.042 2.946 1.00 96.38 81 ILE A O 1
ATOM 625 N N . SER A 1 82 ? -8.536 0.828 4.835 1.00 95.62 82 SER A N 1
ATOM 626 C CA . SER A 1 82 ? -7.077 0.703 4.916 1.00 95.62 82 SER A CA 1
ATOM 627 C C . SER A 1 82 ? -6.498 -0.090 3.747 1.00 95.62 82 SER A C 1
ATOM 629 O O . SER A 1 82 ? -5.513 0.345 3.152 1.00 95.62 82 SER A O 1
ATOM 631 N N . ALA A 1 83 ? -7.145 -1.189 3.347 1.00 97.19 83 ALA A N 1
ATOM 632 C CA . ALA A 1 83 ? -6.734 -1.964 2.182 1.00 97.19 83 ALA A CA 1
ATOM 633 C C . ALA A 1 83 ? -6.842 -1.150 0.883 1.00 97.19 83 ALA A C 1
ATOM 635 O O . ALA A 1 83 ? -5.916 -1.161 0.077 1.00 97.19 83 ALA A O 1
ATOM 636 N N . VAL A 1 84 ? -7.944 -0.417 0.682 1.00 97.12 84 VAL A N 1
ATOM 637 C CA . VAL A 1 84 ? -8.127 0.430 -0.509 1.00 97.12 84 VAL A CA 1
ATOM 638 C C . VAL A 1 84 ? -7.086 1.547 -0.560 1.00 97.12 84 VAL A C 1
ATOM 640 O O . VAL A 1 84 ? -6.524 1.780 -1.626 1.00 97.12 84 VAL A O 1
ATOM 643 N N . ASN A 1 85 ? -6.790 2.190 0.572 1.00 95.25 85 ASN A N 1
ATOM 644 C CA . ASN A 1 85 ? -5.763 3.229 0.660 1.00 95.25 85 ASN A CA 1
ATOM 645 C C . ASN A 1 85 ? -4.364 2.680 0.342 1.00 95.25 85 ASN A C 1
ATOM 647 O O . ASN A 1 85 ? -3.652 3.252 -0.465 1.00 95.25 85 ASN A O 1
ATOM 651 N N . ALA A 1 86 ? -3.970 1.539 0.914 1.00 95.38 86 ALA A N 1
ATOM 652 C CA . ALA A 1 86 ? -2.663 0.953 0.605 1.00 95.38 86 ALA A CA 1
ATOM 653 C C . ALA A 1 86 ? -2.548 0.511 -0.868 1.00 95.38 86 ALA A C 1
ATOM 655 O O . ALA A 1 86 ? -1.478 0.567 -1.466 1.00 95.38 86 ALA A O 1
ATOM 656 N N . ILE A 1 87 ? -3.649 0.061 -1.477 1.00 97.00 87 ILE A N 1
ATOM 657 C CA . ILE A 1 87 ? -3.666 -0.360 -2.883 1.00 97.00 87 ILE A CA 1
ATOM 658 C C . ILE A 1 87 ? -3.722 0.847 -3.840 1.00 97.00 87 ILE A C 1
ATOM 660 O O . ILE A 1 87 ? -3.309 0.715 -4.996 1.00 97.00 87 ILE A O 1
ATOM 664 N N . SER A 1 88 ? -4.206 2.018 -3.404 1.00 96.06 88 SER A N 1
ATOM 665 C CA . SER A 1 88 ? -4.399 3.162 -4.302 1.00 96.06 88 SER A CA 1
ATOM 666 C C . SER A 1 88 ? -3.107 3.663 -4.934 1.00 96.06 88 SER A C 1
ATOM 668 O O . SER A 1 88 ? -3.148 4.051 -6.100 1.00 96.06 88 SER A O 1
ATOM 670 N N . ASP A 1 89 ? -1.967 3.565 -4.247 1.00 94.94 89 ASP A N 1
ATOM 671 C CA . ASP A 1 89 ? -0.680 4.013 -4.801 1.00 94.94 89 ASP A CA 1
ATOM 672 C C . ASP A 1 89 ? -0.262 3.157 -6.003 1.00 94.94 89 ASP A C 1
ATOM 674 O O . ASP A 1 89 ? 0.281 3.664 -6.982 1.00 94.94 89 ASP A O 1
ATOM 678 N N . ILE A 1 90 ? -0.593 1.858 -5.995 1.00 96.69 90 ILE A N 1
ATOM 679 C CA . ILE A 1 90 ? -0.347 0.985 -7.151 1.00 96.69 90 ILE A CA 1
ATOM 680 C C . ILE A 1 90 ? -1.134 1.479 -8.365 1.00 96.69 90 ILE A C 1
ATOM 682 O O . ILE A 1 90 ? -0.583 1.551 -9.462 1.00 96.69 90 ILE A O 1
ATOM 686 N N . TYR A 1 91 ? -2.406 1.840 -8.180 1.00 96.19 91 TYR A N 1
ATOM 687 C CA . TYR A 1 91 ? -3.226 2.374 -9.267 1.00 96.19 91 TYR A CA 1
ATOM 688 C C . TYR A 1 91 ? -2.781 3.774 -9.704 1.00 96.19 91 TYR A C 1
ATOM 690 O O . TYR A 1 91 ? -2.785 4.050 -10.903 1.00 96.19 91 TYR A O 1
ATOM 698 N N . ALA A 1 92 ? -2.362 4.634 -8.770 1.00 94.50 92 ALA A N 1
ATOM 699 C CA . ALA A 1 92 ? -1.842 5.970 -9.067 1.00 94.50 92 ALA A CA 1
ATOM 700 C C . ALA A 1 92 ? -0.583 5.911 -9.948 1.00 94.50 92 ALA A C 1
ATOM 702 O O . ALA A 1 92 ? -0.431 6.712 -10.868 1.00 94.50 92 ALA A O 1
ATOM 703 N N . MET A 1 93 ? 0.254 4.891 -9.744 1.00 93.75 93 MET A N 1
ATOM 704 C CA . MET A 1 93 ? 1.433 4.603 -10.567 1.00 93.75 93 MET A CA 1
ATOM 705 C C . MET A 1 93 ? 1.110 3.868 -11.885 1.00 93.75 93 MET A C 1
ATOM 707 O O . MET A 1 93 ? 2.020 3.471 -12.612 1.00 93.75 93 MET A O 1
ATOM 711 N N . GLY A 1 94 ? -0.172 3.647 -12.208 1.00 94.56 94 GLY A N 1
ATOM 712 C CA . GLY A 1 94 ? -0.606 2.920 -13.409 1.00 94.56 94 GLY A CA 1
ATOM 713 C C . GLY A 1 94 ? -0.374 1.404 -13.351 1.00 94.56 94 GLY A C 1
ATOM 714 O O . GLY A 1 94 ? -0.416 0.724 -14.378 1.00 94.56 94 GLY A O 1
ATOM 715 N N . GLY A 1 95 ? -0.108 0.866 -12.161 1.00 95.75 95 GLY A N 1
ATOM 716 C CA . GLY A 1 95 ? 0.155 -0.543 -11.916 1.00 95.75 95 GLY A CA 1
ATOM 717 C C . GLY A 1 95 ? -1.100 -1.403 -11.786 1.00 95.75 95 GLY A C 1
ATOM 718 O O . GLY A 1 95 ? -2.227 -0.927 -11.645 1.00 95.75 95 GLY A O 1
ATOM 719 N N . LYS A 1 96 ? -0.882 -2.721 -11.770 1.00 97.69 96 LYS A N 1
ATOM 720 C CA . LYS A 1 96 ? -1.899 -3.722 -11.437 1.00 97.69 96 LYS A CA 1
ATOM 721 C C . LYS A 1 96 ? -1.492 -4.439 -10.144 1.00 97.69 96 LYS A C 1
ATOM 723 O O . LYS A 1 96 ? -0.434 -5.068 -10.145 1.00 97.69 96 LYS A O 1
ATOM 728 N N . PRO A 1 97 ? -2.305 -4.407 -9.072 1.00 97.19 97 PRO A N 1
ATOM 729 C CA . PRO A 1 97 ? -2.005 -5.144 -7.846 1.00 97.19 97 PRO A CA 1
ATOM 730 C C . PRO A 1 97 ? -1.919 -6.652 -8.109 1.00 97.19 97 PRO A C 1
ATOM 732 O O . PRO A 1 97 ? -2.792 -7.222 -8.768 1.00 97.19 97 PRO A O 1
ATOM 735 N N . LEU A 1 98 ? -0.866 -7.293 -7.598 1.00 96.94 98 LEU A N 1
ATOM 736 C CA . LEU A 1 98 ? -0.620 -8.734 -7.770 1.00 96.94 98 LEU A CA 1
ATOM 737 C C . LEU A 1 98 ? -0.736 -9.513 -6.456 1.00 96.94 98 LEU A C 1
ATOM 739 O O . LEU A 1 98 ? -1.198 -10.650 -6.454 1.00 96.94 98 LEU A O 1
ATOM 743 N N . LEU A 1 99 ? -0.303 -8.905 -5.352 1.00 97.06 99 LEU A N 1
ATOM 744 C CA . LEU A 1 99 ? -0.291 -9.486 -4.013 1.00 97.06 99 LEU A CA 1
ATOM 745 C C . LEU A 1 99 ? -0.350 -8.374 -2.962 1.00 97.06 99 LEU A C 1
ATOM 747 O O . LEU A 1 99 ? -0.047 -7.222 -3.267 1.00 97.06 99 LEU A O 1
ATOM 751 N N . ALA A 1 100 ? -0.697 -8.734 -1.728 1.00 96.94 100 ALA A N 1
ATOM 752 C CA . ALA A 1 100 ? -0.636 -7.842 -0.576 1.00 96.94 100 ALA A CA 1
ATOM 753 C C . ALA A 1 100 ? -0.226 -8.617 0.684 1.00 96.94 100 ALA A C 1
ATOM 755 O O . ALA A 1 100 ? -0.510 -9.811 0.808 1.00 96.94 100 ALA A O 1
ATOM 756 N N . ILE A 1 101 ? 0.417 -7.923 1.624 1.00 97.44 101 ILE A N 1
ATOM 757 C CA . ILE A 1 101 ? 0.740 -8.423 2.964 1.00 97.44 101 ILE A CA 1
ATOM 758 C C . ILE A 1 101 ? 0.050 -7.501 3.968 1.00 97.44 101 ILE A C 1
ATOM 760 O O . ILE A 1 101 ? 0.158 -6.282 3.863 1.00 97.44 101 ILE A O 1
ATOM 764 N N . SER A 1 102 ? -0.661 -8.076 4.938 1.00 95.81 102 SER A N 1
ATOM 765 C CA . SER A 1 102 ? -1.321 -7.291 5.983 1.00 95.81 102 SER A CA 1
ATOM 766 C C . SER A 1 102 ? -0.327 -6.896 7.073 1.00 95.81 102 SER A C 1
ATOM 768 O O . SER A 1 102 ? 0.334 -7.760 7.648 1.00 95.81 102 SER A O 1
ATOM 770 N N . ILE A 1 103 ? -0.287 -5.607 7.413 1.00 96.12 103 ILE A N 1
ATOM 771 C CA . ILE A 1 103 ? 0.401 -5.080 8.598 1.00 96.12 103 ILE A CA 1
ATOM 772 C C . ILE A 1 103 ? -0.670 -4.758 9.640 1.00 96.12 103 ILE A C 1
ATOM 774 O O . ILE A 1 103 ? -1.568 -3.961 9.381 1.00 96.12 103 ILE A O 1
ATOM 778 N N . LEU A 1 104 ? -0.602 -5.399 10.809 1.00 93.69 104 LEU A N 1
ATOM 779 C CA . LEU A 1 104 ? -1.568 -5.209 11.889 1.00 93.69 104 LEU A CA 1
ATOM 780 C C . LEU A 1 104 ? -0.843 -4.895 13.196 1.00 93.69 104 LEU A C 1
ATOM 782 O O . LEU A 1 104 ? -0.114 -5.729 13.728 1.00 93.69 104 LEU A O 1
ATOM 786 N N . CYS A 1 105 ? -1.105 -3.707 13.733 1.00 91.50 105 CYS A N 1
ATOM 787 C CA . CYS A 1 105 ? -0.689 -3.307 15.072 1.00 91.50 105 CYS A CA 1
ATOM 788 C C . CYS A 1 105 ? -1.916 -3.367 15.986 1.00 91.50 105 CYS A C 1
ATOM 790 O O . CYS A 1 105 ? -2.867 -2.615 15.780 1.00 91.50 105 CYS A O 1
ATOM 792 N N . TRP A 1 106 ? -1.912 -4.265 16.975 1.00 89.56 106 TRP A N 1
ATOM 793 C CA . TRP A 1 106 ? -3.059 -4.488 17.858 1.00 89.56 106 TRP A CA 1
ATOM 794 C C . TRP A 1 106 ? -2.652 -4.393 19.335 1.00 89.56 106 TRP A C 1
ATOM 796 O O . TRP A 1 106 ? -1.689 -5.060 19.727 1.00 89.56 106 TRP A O 1
ATOM 806 N N . PRO A 1 107 ? -3.351 -3.599 20.169 1.00 86.62 107 PRO A N 1
ATOM 807 C CA . PRO A 1 107 ? -3.098 -3.581 21.604 1.00 86.62 107 PRO A CA 1
ATOM 808 C C . PRO A 1 107 ? -3.552 -4.910 22.222 1.00 86.62 107 PRO A C 1
ATOM 810 O O . PRO A 1 107 ? -4.694 -5.331 22.050 1.00 86.62 107 PRO A O 1
ATOM 813 N N . LEU A 1 108 ? -2.651 -5.594 22.928 1.00 85.38 108 LEU A N 1
ATOM 814 C CA . LEU A 1 108 ? -2.948 -6.884 23.567 1.00 85.38 108 LEU A CA 1
ATOM 815 C C . LEU A 1 108 ? -3.585 -6.746 24.963 1.00 85.38 108 LEU A C 1
ATOM 817 O O . LEU A 1 108 ? -3.931 -7.763 25.564 1.00 85.38 108 LEU A O 1
ATOM 821 N N . SER A 1 109 ? -3.720 -5.520 25.478 1.00 68.19 109 SER A N 1
ATOM 822 C CA . SER A 1 109 ? -4.142 -5.206 26.850 1.00 68.19 109 SER A CA 1
ATOM 823 C C . SER A 1 109 ? -5.043 -3.986 26.907 1.00 68.19 109 SER A C 1
ATOM 825 O O . SER A 1 109 ? -4.622 -2.965 26.311 1.00 68.19 109 SER A O 1
#